Protein AF-E8R8W4-F1 (afdb_monomer_lite)

Organism: Desulfurococcus mucosus (strain ATCC 35584 / DSM 2162 / JCM 9187 / O7/1) (NCBI:txid765177)

pLDDT: mean 84.46, std 8.82, range [52.44, 93.12]

Foldseek 3Di:
DVVVVLVVVLVVLLVQLVVLQVVLVVCVVVVVPVSSVVSNVSSVVSVVVSVVSVVVVVVD

Radius of gyration: 13.85 Å; chains: 1; bounding box: 35×15×40 Å

Secondary structure (DSSP, 8-state):
-HHHHHHHHHHHHHHHHHHHHHHHHHHHHTT-HHHHHHHHHHHHHHHHHHHHHHHHHH--

Structure (mmCIF, N/CA/C/O backbone):
data_AF-E8R8W4-F1
#
_entry.id   AF-E8R8W4-F1
#
loop_
_atom_site.group_PDB
_atom_site.id
_atom_site.type_symbol
_atom_site.label_atom_id
_atom_site.label_alt_id
_atom_site.label_comp_id
_atom_site.label_asym_id
_atom_site.label_entity_id
_atom_site.label_seq_id
_atom_site.pdbx_PDB_ins_code
_atom_site.Cartn_x
_atom_site.Cartn_y
_atom_site.Cartn_z
_atom_site.occupancy
_atom_site.B_iso_or_equiv
_atom_site.auth_seq_id
_atom_site.auth_comp_id
_atom_site.auth_asym_id
_atom_site.auth_atom_id
_atom_site.pdbx_PDB_model_num
ATOM 1 N N . MET A 1 1 ? -20.851 -1.669 14.579 1.00 52.44 1 MET A N 1
ATOM 2 C CA . MET A 1 1 ? -20.710 -1.056 13.234 1.00 52.44 1 MET A CA 1
ATOM 3 C C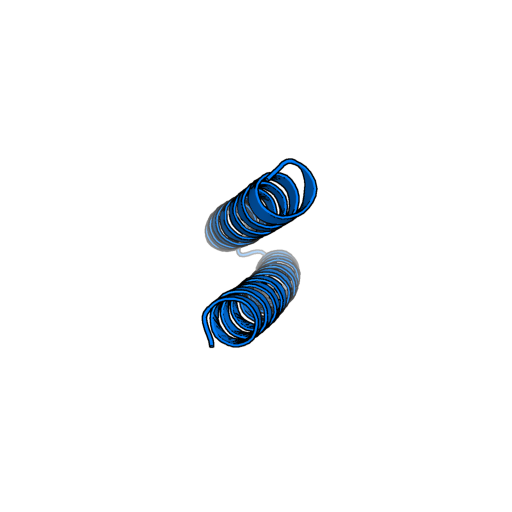 . MET A 1 1 ? -19.295 -0.531 12.958 1.00 52.44 1 MET A C 1
ATOM 5 O O . MET A 1 1 ? -18.834 -0.657 11.832 1.00 52.44 1 MET A O 1
ATOM 9 N N . THR A 1 2 ? -18.554 -0.043 13.960 1.00 57.69 2 THR A N 1
ATOM 10 C CA . THR A 1 2 ? -17.209 0.555 13.801 1.00 57.69 2 THR A CA 1
ATOM 11 C C . THR A 1 2 ? -16.125 -0.415 13.299 1.00 57.69 2 THR A C 1
ATOM 13 O O . THR A 1 2 ? -15.355 -0.059 12.414 1.00 57.69 2 THR A O 1
ATOM 16 N N . GLY A 1 3 ? -16.095 -1.671 13.766 1.00 63.25 3 GLY A N 1
ATOM 17 C CA . GLY A 1 3 ? -15.067 -2.648 13.357 1.00 63.25 3 GLY A CA 1
ATOM 18 C C . GLY A 1 3 ? -15.091 -3.046 11.870 1.00 63.25 3 GLY A C 1
ATOM 19 O O . GLY A 1 3 ? -14.053 -3.386 11.307 1.00 63.25 3 GLY A O 1
ATOM 20 N N . SER A 1 4 ? -16.250 -2.958 11.206 1.00 72.00 4 SER A N 1
ATOM 21 C CA . SER A 1 4 ? -16.368 -3.222 9.761 1.00 72.00 4 SER A CA 1
ATOM 22 C C . SER A 1 4 ? -15.786 -2.083 8.921 1.00 72.00 4 SER A C 1
ATOM 24 O O . SER A 1 4 ? -15.187 -2.332 7.878 1.00 72.00 4 SER A O 1
ATOM 26 N N . LEU A 1 5 ? -15.938 -0.840 9.388 1.00 78.00 5 LEU A N 1
ATOM 27 C CA . LEU A 1 5 ? -15.418 0.357 8.726 1.00 78.00 5 LEU A CA 1
ATOM 28 C C . LEU A 1 5 ? -13.891 0.386 8.746 1.00 78.00 5 LEU A C 1
ATOM 30 O O . LEU A 1 5 ? -13.273 0.647 7.719 1.00 78.00 5 LEU A O 1
ATOM 34 N N . VAL A 1 6 ? -13.273 0.054 9.884 1.00 79.25 6 VAL A N 1
ATOM 35 C CA . VAL A 1 6 ? -11.806 0.065 9.978 1.00 79.25 6 VAL A CA 1
ATOM 36 C C . VAL A 1 6 ? -11.180 -1.083 9.181 1.00 79.25 6 VAL A C 1
ATOM 38 O O . VAL A 1 6 ? -10.162 -0.877 8.528 1.00 79.25 6 VAL A O 1
ATOM 41 N N . LYS A 1 7 ? -11.817 -2.264 9.132 1.00 77.69 7 LYS A N 1
ATOM 42 C CA . LYS A 1 7 ? -11.389 -3.355 8.236 1.00 77.69 7 LYS A CA 1
ATOM 43 C C . LYS A 1 7 ? -11.458 -2.949 6.764 1.00 77.69 7 LYS A C 1
ATOM 45 O O . LYS A 1 7 ? -10.504 -3.188 6.031 1.00 77.69 7 LYS A O 1
ATOM 50 N N . ALA A 1 8 ? -12.548 -2.308 6.341 1.00 85.00 8 ALA A N 1
ATOM 51 C CA . ALA A 1 8 ? -12.684 -1.814 4.972 1.00 85.00 8 ALA A CA 1
ATOM 52 C C . ALA A 1 8 ? -11.629 -0.742 4.643 1.00 85.00 8 ALA A C 1
ATOM 54 O O . ALA A 1 8 ? -10.997 -0.809 3.590 1.00 85.00 8 ALA A O 1
ATOM 55 N N . ALA A 1 9 ? -11.380 0.192 5.566 1.00 83.81 9 ALA A N 1
ATOM 56 C CA . ALA A 1 9 ? -10.344 1.210 5.414 1.00 83.81 9 ALA A CA 1
ATOM 57 C C . ALA A 1 9 ? -8.941 0.593 5.319 1.00 83.81 9 ALA A C 1
ATOM 59 O O . ALA A 1 9 ? -8.178 0.972 4.437 1.00 83.81 9 ALA A O 1
ATOM 60 N N . PHE A 1 10 ? -8.620 -0.392 6.165 1.00 84.62 10 PHE A N 1
ATOM 61 C CA . PHE A 1 10 ? -7.346 -1.115 6.127 1.00 84.62 10 PHE A CA 1
ATOM 62 C C . PHE A 1 10 ? -7.137 -1.842 4.794 1.00 84.62 10 PHE A C 1
ATOM 64 O O . PHE A 1 10 ? -6.080 -1.707 4.186 1.00 84.62 10 PHE A O 1
ATOM 71 N N . ILE A 1 11 ? -8.153 -2.564 4.307 1.00 88.06 11 ILE A N 1
ATOM 72 C CA . ILE A 1 11 ? -8.088 -3.266 3.016 1.00 88.06 11 ILE A CA 1
ATOM 73 C C . ILE A 1 11 ? -7.891 -2.269 1.867 1.00 88.06 11 ILE A C 1
ATOM 75 O O . ILE A 1 11 ? -7.060 -2.506 0.991 1.00 88.06 11 ILE A O 1
ATOM 79 N N . GLY A 1 12 ? -8.606 -1.139 1.883 1.00 88.19 12 GLY A N 1
ATOM 80 C CA . GLY A 1 12 ? -8.449 -0.087 0.877 1.00 88.19 12 GLY A CA 1
ATOM 81 C C . GLY A 1 12 ? -7.048 0.526 0.875 1.00 88.19 12 GLY A C 1
ATOM 82 O O . GLY A 1 12 ? -6.438 0.683 -0.183 1.00 88.19 12 GLY A O 1
ATOM 83 N N . LEU A 1 13 ? -6.503 0.815 2.057 1.00 88.69 13 LEU A N 1
ATOM 84 C CA . LEU A 1 13 ? -5.157 1.366 2.206 1.00 88.69 13 LEU A CA 1
ATOM 85 C C . LEU A 1 13 ? -4.070 0.368 1.773 1.00 88.69 13 LEU A C 1
ATOM 87 O O . LEU A 1 13 ? -3.107 0.754 1.109 1.00 88.69 13 LEU A O 1
ATOM 91 N N . LEU A 1 14 ? -4.256 -0.919 2.084 1.00 87.25 14 LEU A N 1
ATOM 92 C CA . LEU A 1 14 ? -3.364 -1.997 1.661 1.00 87.25 14 LEU A CA 1
ATOM 93 C C . LEU A 1 14 ? -3.366 -2.155 0.134 1.00 87.25 14 LEU A C 1
ATOM 95 O O . LEU A 1 14 ? -2.302 -2.218 -0.479 1.00 87.25 14 LEU A O 1
ATOM 99 N N . ALA A 1 15 ? -4.546 -2.160 -0.491 1.00 89.69 15 ALA A N 1
ATOM 100 C CA . ALA A 1 15 ? -4.675 -2.232 -1.944 1.00 89.69 15 ALA A CA 1
ATOM 101 C C . ALA A 1 15 ? -4.010 -1.031 -2.639 1.00 89.69 15 ALA A C 1
ATOM 103 O O . ALA A 1 15 ? -3.275 -1.207 -3.612 1.00 89.69 15 ALA A O 1
ATOM 104 N N . ALA A 1 16 ? -4.200 0.181 -2.105 1.00 89.50 16 ALA A N 1
ATOM 105 C CA . ALA A 1 16 ? -3.544 1.384 -2.612 1.00 89.50 16 ALA A CA 1
ATOM 106 C C . ALA A 1 16 ? -2.012 1.312 -2.474 1.00 89.50 16 ALA A C 1
ATOM 108 O O . ALA A 1 16 ? -1.293 1.680 -3.403 1.00 89.50 16 ALA A O 1
ATOM 109 N N . SER A 1 17 ? -1.500 0.794 -1.353 1.00 89.62 17 SER A N 1
ATOM 110 C CA . SER A 1 17 ? -0.061 0.597 -1.146 1.00 89.62 17 SER A CA 1
ATOM 111 C C . SER A 1 17 ? 0.540 -0.365 -2.179 1.00 89.62 17 SER A C 1
ATOM 113 O O . SER A 1 17 ? 1.543 -0.031 -2.812 1.00 89.62 17 SER A O 1
ATOM 115 N N . ILE A 1 18 ? -0.109 -1.512 -2.421 1.00 89.75 18 ILE A N 1
ATOM 116 C CA . ILE A 1 18 ? 0.322 -2.488 -3.435 1.00 89.75 18 ILE A CA 1
ATOM 117 C C . ILE A 1 18 ? 0.333 -1.848 -4.828 1.00 89.75 18 ILE A C 1
ATOM 119 O O . ILE A 1 18 ? 1.301 -2.007 -5.568 1.00 89.75 18 ILE A O 1
ATOM 123 N N . PHE A 1 19 ? -0.702 -1.078 -5.173 1.00 92.06 19 PHE A N 1
ATOM 124 C CA . PHE A 1 19 ? -0.767 -0.375 -6.452 1.00 92.06 19 PHE A CA 1
ATOM 125 C C . PHE A 1 19 ? 0.414 0.590 -6.639 1.00 92.06 19 PHE A C 1
ATOM 127 O O . PHE A 1 19 ? 1.097 0.537 -7.660 1.00 92.06 19 PHE A O 1
ATOM 134 N N . PHE A 1 20 ? 0.716 1.419 -5.636 1.00 89.38 20 PHE A N 1
ATOM 135 C CA . PHE A 1 20 ? 1.849 2.350 -5.683 1.00 89.38 20 PHE A CA 1
ATOM 136 C C . PHE A 1 20 ? 3.213 1.646 -5.748 1.00 89.38 20 PHE A C 1
ATOM 138 O O . PHE A 1 20 ? 4.135 2.162 -6.384 1.00 89.38 20 PHE A O 1
ATOM 145 N N . LEU A 1 21 ? 3.343 0.464 -5.142 1.00 88.94 21 LEU A N 1
ATOM 146 C CA . LEU A 1 21 ? 4.522 -0.397 -5.264 1.00 88.94 21 LEU A CA 1
ATOM 147 C C . LEU A 1 21 ? 4.694 -0.921 -6.694 1.00 88.94 21 LEU A C 1
ATOM 149 O O . LEU A 1 21 ? 5.780 -0.800 -7.255 1.00 88.94 21 LEU A O 1
ATOM 153 N N . VAL A 1 22 ? 3.627 -1.431 -7.315 1.00 92.00 22 VAL A N 1
ATOM 154 C CA . VAL A 1 22 ? 3.655 -1.897 -8.713 1.00 92.00 22 VAL A CA 1
ATOM 155 C C . VAL A 1 22 ? 3.991 -0.749 -9.665 1.00 92.00 22 VAL A C 1
ATOM 157 O O . VAL A 1 22 ? 4.862 -0.896 -10.521 1.00 92.00 22 VAL A O 1
ATOM 160 N N . VAL A 1 23 ? 3.362 0.416 -9.484 1.00 90.62 23 VAL A N 1
ATOM 161 C CA . VAL A 1 23 ? 3.664 1.626 -10.264 1.00 90.62 23 VAL A CA 1
ATOM 162 C C . VAL A 1 23 ? 5.112 2.062 -10.057 1.00 90.62 23 VAL A C 1
ATOM 164 O O . VAL A 1 23 ? 5.780 2.426 -11.020 1.00 90.62 23 VAL A O 1
ATOM 167 N N . SER A 1 24 ? 5.632 1.981 -8.832 1.00 89.62 24 SER A N 1
ATOM 168 C CA . SER A 1 24 ? 7.028 2.314 -8.551 1.00 89.62 24 SER A CA 1
ATOM 169 C C . SER A 1 24 ? 7.989 1.395 -9.308 1.00 89.62 24 SER A C 1
ATOM 171 O O . SER A 1 24 ? 8.880 1.895 -9.993 1.00 89.62 24 SER A O 1
ATOM 173 N N . VAL A 1 25 ? 7.763 0.076 -9.275 1.00 90.31 25 VAL A N 1
ATOM 174 C CA . VAL A 1 25 ? 8.559 -0.907 -10.031 1.00 90.31 25 VAL A CA 1
ATOM 175 C C . VAL A 1 25 ? 8.473 -0.643 -11.535 1.00 90.31 25 VAL A C 1
ATOM 177 O O . VAL A 1 25 ? 9.495 -0.648 -12.217 1.00 90.31 25 VAL A O 1
ATOM 180 N N . TRP A 1 26 ? 7.278 -0.341 -12.048 1.00 91.88 26 TRP A N 1
ATOM 181 C CA . TRP A 1 26 ? 7.075 -0.002 -13.456 1.00 91.88 26 TRP A CA 1
ATOM 182 C C . TRP A 1 26 ? 7.830 1.266 -13.871 1.00 91.88 26 TRP A C 1
ATOM 184 O O . TRP A 1 26 ? 8.481 1.294 -14.910 1.00 91.88 26 TRP A O 1
ATOM 194 N N . LEU A 1 27 ? 7.780 2.317 -13.049 1.00 90.56 27 LEU A N 1
ATOM 195 C CA . LEU A 1 27 ? 8.503 3.567 -13.290 1.00 90.56 27 LEU A CA 1
ATOM 196 C C . LEU A 1 27 ? 10.021 3.352 -13.264 1.00 90.56 27 LEU A C 1
ATOM 198 O O . LEU A 1 27 ? 10.735 3.939 -14.073 1.00 90.56 27 LEU A O 1
ATOM 202 N N . LEU A 1 28 ? 10.504 2.488 -12.371 1.00 90.06 28 LEU A N 1
ATOM 203 C CA . LEU A 1 28 ? 11.913 2.107 -12.304 1.00 90.06 28 LEU A CA 1
ATOM 204 C C . LEU A 1 28 ? 12.346 1.338 -13.561 1.00 90.06 28 LEU A C 1
ATOM 206 O O . LEU A 1 28 ? 13.437 1.572 -14.067 1.00 90.06 28 LEU A O 1
ATOM 210 N N . TYR A 1 29 ? 11.468 0.480 -14.091 1.00 90.12 29 TYR A N 1
ATOM 211 C CA . TYR A 1 29 ? 11.700 -0.274 -15.324 1.00 90.12 29 TYR A CA 1
ATOM 212 C C . TYR A 1 29 ? 11.830 0.621 -16.568 1.00 90.12 29 TYR A C 1
ATOM 214 O O . TYR A 1 29 ? 12.582 0.292 -17.477 1.00 90.12 29 TYR A O 1
ATOM 222 N N . ILE A 1 30 ? 11.137 1.764 -16.605 1.00 93.12 30 ILE A N 1
ATOM 223 C CA . ILE A 1 30 ? 11.219 2.738 -17.711 1.00 93.12 30 ILE A CA 1
ATOM 224 C C . ILE A 1 30 ? 12.223 3.881 -17.450 1.00 93.12 30 ILE A C 1
ATOM 226 O O . ILE A 1 30 ? 12.054 4.977 -17.990 1.00 93.12 30 ILE A O 1
ATOM 230 N N . ASP A 1 31 ? 13.221 3.663 -16.585 1.00 88.12 31 ASP A N 1
ATOM 231 C CA . ASP A 1 31 ? 14.270 4.634 -16.210 1.00 88.12 31 ASP A CA 1
ATOM 232 C C . ASP A 1 31 ? 13.753 5.962 -15.606 1.00 88.12 31 ASP A C 1
ATOM 234 O O . ASP A 1 31 ? 14.457 6.970 -15.499 1.00 88.12 31 ASP A O 1
ATOM 238 N N . ARG A 1 32 ? 12.506 5.988 -15.124 1.00 85.44 32 ARG A N 1
ATOM 239 C CA . ARG A 1 32 ? 11.907 7.137 -14.427 1.00 85.44 32 ARG A CA 1
ATOM 240 C C . ARG A 1 32 ? 12.194 7.039 -12.924 1.00 85.44 32 ARG A C 1
ATOM 242 O O . ARG A 1 32 ? 11.277 6.882 -12.118 1.00 85.44 32 ARG A O 1
ATOM 249 N N . ALA A 1 33 ? 13.465 7.191 -12.547 1.00 82.81 33 ALA A N 1
ATOM 250 C CA . ALA A 1 33 ? 13.938 7.044 -11.162 1.00 82.81 33 ALA A CA 1
ATOM 251 C C . ALA A 1 33 ? 13.337 8.063 -10.164 1.00 82.81 33 ALA A C 1
ATOM 253 O O . ALA A 1 33 ? 12.999 7.724 -9.034 1.00 82.81 33 ALA A O 1
ATOM 254 N N . LEU A 1 34 ? 13.166 9.326 -10.565 1.00 86.88 34 LEU A N 1
ATOM 255 C CA . LEU A 1 34 ? 12.564 10.358 -9.703 1.00 86.88 34 LEU A CA 1
ATOM 256 C C . LEU A 1 34 ? 11.073 10.075 -9.404 1.00 86.88 34 LEU A C 1
ATOM 258 O O . LEU A 1 34 ? 10.689 10.046 -8.233 1.00 86.88 34 LEU A O 1
ATOM 262 N N . PRO A 1 35 ? 10.226 9.814 -10.422 1.00 85.44 35 PRO A N 1
ATOM 263 C CA . PRO A 1 35 ? 8.835 9.414 -10.204 1.00 85.44 35 PRO A CA 1
ATOM 264 C C . PRO A 1 35 ? 8.686 8.100 -9.434 1.00 85.44 35 PRO A C 1
ATOM 266 O O . PRO A 1 35 ? 7.770 7.972 -8.619 1.00 85.44 35 PRO A O 1
ATOM 269 N N . SER A 1 36 ? 9.566 7.122 -9.675 1.00 85.75 36 SER A N 1
ATOM 270 C CA . SER A 1 36 ? 9.496 5.828 -8.996 1.00 85.75 36 SER A CA 1
ATOM 271 C C . SER A 1 36 ? 9.735 5.969 -7.495 1.00 85.75 36 SER A C 1
ATOM 273 O O . SER A 1 36 ? 8.973 5.390 -6.721 1.00 85.75 36 SER A O 1
ATOM 275 N N . LEU A 1 37 ? 10.703 6.794 -7.080 1.00 88.38 37 LEU A N 1
ATOM 276 C CA . LEU A 1 37 ? 10.978 7.098 -5.673 1.00 88.38 37 LEU A CA 1
ATOM 277 C C . LEU A 1 37 ? 9.783 7.763 -4.983 1.00 88.38 37 LEU A C 1
ATOM 279 O O . LEU A 1 37 ? 9.408 7.345 -3.890 1.00 88.38 37 LEU A O 1
ATOM 283 N N . LEU A 1 38 ? 9.145 8.748 -5.625 1.00 88.81 38 LEU A N 1
ATOM 284 C CA . LEU A 1 38 ? 7.936 9.385 -5.084 1.00 88.81 38 LEU A CA 1
ATOM 285 C C . LEU A 1 38 ? 6.798 8.372 -4.911 1.00 88.81 38 LEU A C 1
ATOM 287 O O . LEU A 1 38 ? 6.165 8.328 -3.857 1.00 88.81 38 LEU A O 1
ATOM 291 N N . SER A 1 39 ? 6.581 7.515 -5.912 1.00 88.25 39 SER A N 1
ATOM 292 C CA . SER A 1 39 ? 5.594 6.432 -5.840 1.00 88.25 39 SER A CA 1
ATOM 293 C C . SER A 1 39 ? 5.896 5.464 -4.689 1.00 88.25 39 SER A C 1
ATOM 295 O O . SER A 1 39 ? 4.991 5.048 -3.967 1.00 88.25 39 SER A O 1
ATOM 297 N N . LEU A 1 40 ? 7.176 5.147 -4.474 1.00 88.25 40 LEU A N 1
ATOM 298 C CA . LEU A 1 40 ? 7.643 4.255 -3.412 1.00 88.25 40 LEU A CA 1
ATOM 299 C C . LEU A 1 40 ? 7.416 4.873 -2.023 1.00 88.25 40 LEU A C 1
ATOM 301 O O . LEU A 1 40 ? 6.884 4.209 -1.136 1.00 88.25 40 LEU A O 1
ATOM 305 N N . LEU A 1 41 ? 7.735 6.161 -1.848 1.00 90.25 41 LEU A N 1
ATOM 306 C CA . LEU A 1 41 ? 7.496 6.906 -0.605 1.00 90.25 41 LEU A CA 1
ATOM 307 C C . LEU A 1 41 ? 6.007 6.968 -0.242 1.00 90.25 41 LEU A C 1
ATOM 309 O O . LEU A 1 41 ? 5.650 6.790 0.926 1.00 90.25 41 LEU A O 1
ATOM 313 N N . ILE A 1 42 ? 5.132 7.175 -1.230 1.00 90.12 42 ILE A N 1
ATOM 314 C CA . ILE A 1 42 ? 3.677 7.154 -1.025 1.00 90.12 42 ILE A CA 1
ATOM 315 C C . ILE A 1 42 ? 3.226 5.747 -0.616 1.00 90.12 42 ILE A C 1
ATOM 317 O O . ILE A 1 42 ? 2.543 5.593 0.398 1.00 90.12 42 ILE A O 1
ATOM 321 N N . GLY A 1 43 ? 3.656 4.714 -1.349 1.00 88.69 43 GLY A N 1
ATOM 322 C CA . GLY A 1 43 ? 3.336 3.318 -1.043 1.00 88.69 43 GLY A CA 1
ATOM 323 C C . GLY A 1 43 ? 3.758 2.903 0.370 1.00 88.69 43 GLY A C 1
ATOM 324 O O . GLY A 1 43 ? 2.969 2.280 1.087 1.00 88.69 43 GLY A O 1
ATOM 325 N N . LEU A 1 44 ? 4.955 3.310 0.805 1.00 88.50 44 LEU A N 1
ATOM 326 C CA . LEU A 1 44 ? 5.479 3.065 2.153 1.00 88.50 44 LEU A CA 1
ATOM 327 C C . LEU A 1 44 ? 4.727 3.843 3.235 1.00 88.50 44 LEU A C 1
ATOM 329 O O . LEU A 1 44 ? 4.463 3.300 4.306 1.00 88.50 44 LEU A O 1
ATOM 333 N N . THR A 1 45 ? 4.348 5.092 2.966 1.00 89.69 45 THR A N 1
ATOM 334 C CA . THR A 1 45 ? 3.565 5.909 3.908 1.00 89.69 45 THR A CA 1
ATOM 335 C C . THR A 1 45 ? 2.185 5.297 4.137 1.00 89.69 45 THR A C 1
ATOM 337 O O . THR A 1 45 ? 1.733 5.183 5.280 1.00 89.69 45 THR A O 1
ATOM 340 N N . LEU A 1 46 ? 1.535 4.834 3.066 1.00 88.94 46 LEU A N 1
ATOM 341 C CA . LEU A 1 46 ? 0.272 4.101 3.148 1.00 88.94 46 LEU A CA 1
ATOM 342 C C . LEU A 1 46 ? 0.453 2.788 3.916 1.00 88.94 46 LEU A C 1
ATOM 344 O O . LEU A 1 46 ? -0.322 2.498 4.824 1.00 88.94 46 LEU A O 1
ATOM 348 N N . LEU A 1 47 ? 1.509 2.022 3.641 1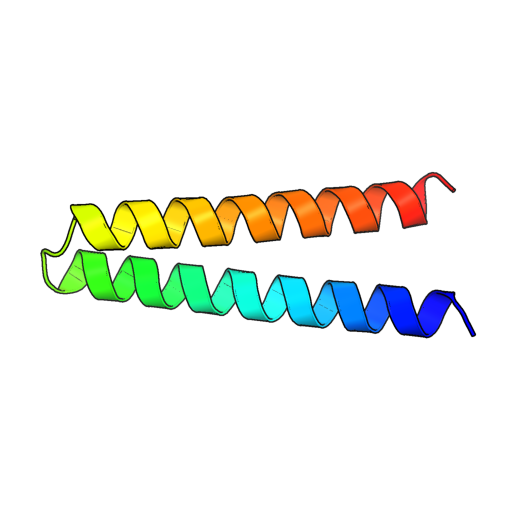.00 87.75 47 LEU A N 1
ATOM 349 C CA . LEU A 1 47 ? 1.793 0.787 4.373 1.00 87.75 47 LEU A CA 1
ATOM 350 C C . LEU A 1 47 ? 1.984 1.043 5.877 1.00 87.75 47 LEU A C 1
ATOM 352 O O . LEU A 1 47 ? 1.376 0.372 6.710 1.00 87.75 47 LEU A O 1
ATOM 356 N N . SER A 1 48 ? 2.777 2.056 6.225 1.00 88.19 48 SER A N 1
ATOM 357 C CA . SER A 1 48 ? 3.025 2.464 7.609 1.00 88.19 48 SER A CA 1
ATOM 358 C C . SER A 1 48 ? 1.738 2.909 8.308 1.00 88.19 48 SER A C 1
ATOM 360 O O . SER A 1 48 ? 1.445 2.471 9.421 1.00 88.19 48 SER A O 1
ATOM 362 N N . THR A 1 49 ? 0.912 3.704 7.626 1.00 87.12 49 THR A N 1
ATOM 363 C CA . THR A 1 49 ? -0.396 4.137 8.135 1.00 87.12 49 THR A CA 1
ATOM 364 C C . THR A 1 49 ? -1.329 2.942 8.343 1.00 87.12 49 THR A C 1
ATOM 366 O O . THR A 1 49 ? -1.9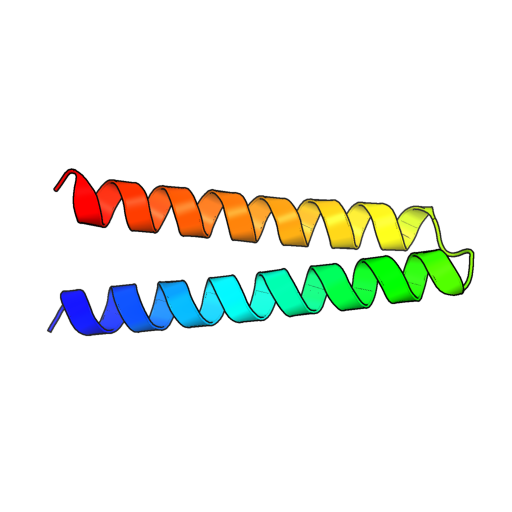83 2.847 9.380 1.00 87.12 49 THR A O 1
ATOM 369 N N . SER A 1 50 ? -1.335 1.983 7.413 1.00 84.69 50 SER A N 1
ATOM 370 C CA . SER A 1 50 ? -2.112 0.739 7.517 1.00 84.69 50 SER A CA 1
ATOM 371 C C . SER A 1 50 ? -1.712 -0.064 8.754 1.00 84.69 50 SER A C 1
ATOM 373 O O . SER A 1 50 ? -2.572 -0.485 9.525 1.00 84.69 50 SER A O 1
ATOM 375 N N . LEU A 1 51 ? -0.405 -0.231 8.976 1.00 84.88 51 LEU A N 1
ATOM 376 C CA . LEU A 1 51 ? 0.149 -0.920 10.142 1.00 84.88 51 LEU A CA 1
ATOM 377 C C . LEU A 1 51 ? -0.151 -0.175 11.445 1.00 84.88 51 LEU A C 1
ATOM 379 O O . LEU A 1 51 ? -0.483 -0.806 12.442 1.00 84.88 51 LEU A O 1
ATOM 383 N N . SER A 1 52 ? -0.087 1.158 11.444 1.00 86.31 52 SER A N 1
ATOM 384 C CA . SER A 1 52 ? -0.442 1.982 12.605 1.00 86.31 52 SER A CA 1
ATOM 385 C C . SER A 1 52 ? -1.913 1.813 12.990 1.00 86.31 52 SER A C 1
ATOM 387 O O . SER 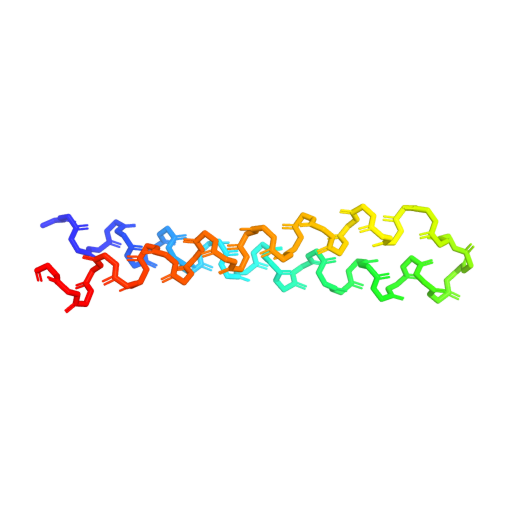A 1 52 ? -2.227 1.631 14.166 1.00 86.31 52 SER A O 1
ATOM 389 N N . ILE A 1 53 ? -2.818 1.811 12.006 1.00 84.50 53 ILE A N 1
ATOM 390 C CA . ILE A 1 53 ? -4.250 1.574 12.226 1.00 84.50 53 ILE A CA 1
ATOM 391 C C . ILE A 1 53 ? -4.483 0.154 12.747 1.00 84.50 53 ILE A C 1
ATOM 393 O O . ILE A 1 53 ? -5.211 -0.027 13.721 1.00 84.50 53 ILE A O 1
ATOM 397 N N . LEU A 1 54 ? -3.841 -0.848 12.140 1.00 83.44 54 LEU A N 1
ATOM 398 C CA . LEU A 1 54 ? -3.927 -2.237 12.587 1.00 83.44 54 LEU A CA 1
ATOM 399 C C . LEU A 1 54 ? -3.431 -2.399 14.030 1.00 83.44 54 LEU A C 1
ATOM 401 O O . LEU A 1 54 ? -4.061 -3.090 14.828 1.00 83.44 54 LEU A O 1
ATOM 405 N N . ARG A 1 55 ? -2.334 -1.724 14.377 1.00 83.38 55 ARG A N 1
ATOM 406 C CA . ARG A 1 55 ? -1.779 -1.713 15.729 1.00 83.38 55 ARG A CA 1
ATOM 407 C C . ARG A 1 55 ? -2.746 -1.077 16.722 1.00 83.38 55 ARG A C 1
ATOM 409 O O . ARG A 1 55 ? -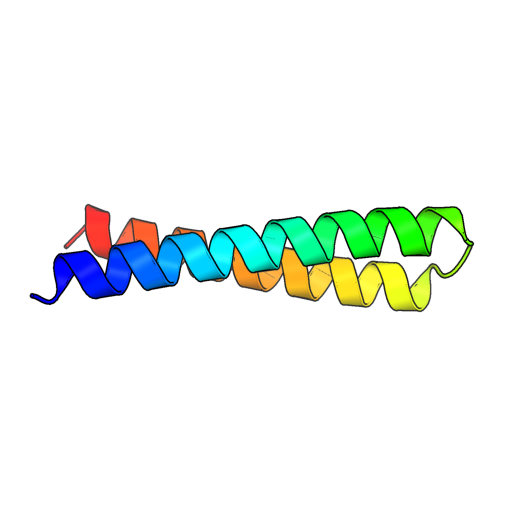3.040 -1.694 17.736 1.00 83.38 55 ARG A O 1
ATOM 416 N N . LYS A 1 56 ? -3.319 0.086 16.395 1.00 81.50 56 LYS A N 1
ATOM 417 C CA . LYS A 1 56 ? -4.351 0.739 17.221 1.00 81.50 56 LYS A CA 1
ATOM 418 C C . LYS A 1 56 ? -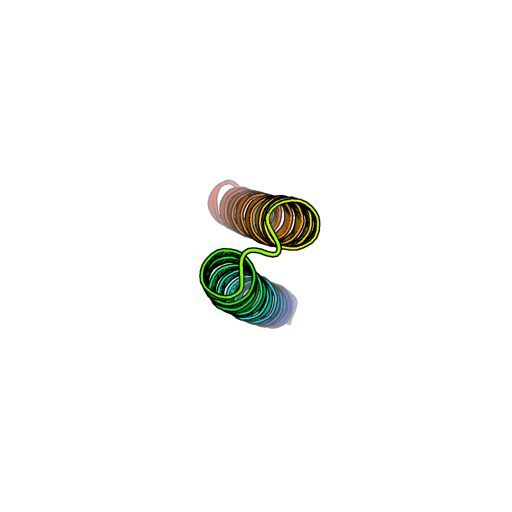5.599 -0.124 17.417 1.00 81.50 56 LYS A C 1
ATOM 420 O O . LYS A 1 56 ? -6.229 -0.030 18.457 1.00 81.50 56 LYS A O 1
ATOM 425 N N . LEU A 1 57 ? -5.960 -0.943 16.430 1.00 76.44 57 LEU A N 1
ATOM 426 C CA . LEU A 1 57 ? -7.061 -1.902 16.545 1.00 76.44 57 LEU A CA 1
ATOM 427 C C . LEU A 1 57 ? -6.718 -3.144 17.376 1.00 76.44 57 LEU A C 1
ATOM 429 O O . LEU A 1 57 ? -7.630 -3.814 17.842 1.00 76.44 57 LEU A O 1
ATOM 433 N N . THR A 1 58 ? -5.436 -3.495 17.480 1.00 75.81 58 THR A N 1
ATOM 434 C CA . THR A 1 58 ? -4.972 -4.696 18.192 1.00 75.81 58 THR A CA 1
ATOM 435 C C . THR A 1 58 ? -4.628 -4.391 19.652 1.00 75.81 58 THR A C 1
ATOM 437 O O . THR A 1 58 ? -4.815 -5.244 20.509 1.00 75.81 58 THR A O 1
ATOM 440 N N . GLU A 1 59 ? -4.122 -3.187 19.939 1.00 73.38 59 GLU A N 1
ATOM 441 C CA . GLU A 1 59 ? -3.774 -2.716 21.290 1.00 73.38 59 GLU A CA 1
ATOM 442 C C . GLU A 1 59 ? -4.946 -2.006 22.012 1.00 73.38 59 GLU A C 1
ATOM 444 O O . GLU A 1 59 ? -4.764 -1.549 23.139 1.00 73.38 59 GLU A O 1
ATOM 449 N N . GLY A 1 60 ? -6.115 -1.879 21.367 1.00 52.56 60 GLY A N 1
ATOM 450 C CA . GLY A 1 60 ? -7.306 -1.179 21.878 1.00 52.56 60 GLY A CA 1
ATOM 451 C C . GLY A 1 60 ? -8.454 -2.091 22.289 1.00 52.56 60 GLY A C 1
ATOM 452 O O . GLY A 1 60 ? -8.528 -3.230 21.777 1.00 52.56 60 GLY A O 1
#

Sequence (60 aa):
MTGSLVKAAFIGLLAASIFFLVVSVWLLYIDRALPSLLSLLIGLTLLSTSLSILRKLTEG